Protein AF-A0A960BMW3-F1 (afdb_monomer)

pLDDT: mean 91.15, std 5.87, range [66.06, 97.31]

Radius of gyration: 12.21 Å; Cα contacts (8 Å, |Δi|>4): 82; chains: 1; bounding box: 31×23×27 Å

Mean predicted aligned error: 3.37 Å

Nearest PDB structures (foldseek):
  5jpq-assembly1_T  TM=4.387E-01  e=3.773E+00  Thermochaetoides thermophila

Solvent-accessible surface area (backbone atoms only — not comparable to full-atom values): 4636 Å² total; per-residue (Å²): 134,78,54,70,50,55,50,52,36,54,66,59,49,76,57,80,61,56,59,44,52,52,40,46,54,45,46,71,75,51,81,62,56,73,46,78,42,81,43,77,56,66,65,64,49,55,52,71,63,29,86,37,67,47,79,48,56,86,43,83,61,37,62,63,42,66,66,37,53,69,57,49,43,74,72,57,111

Sequence (77 aa):
MLSRTRSMWLKQDQHPGDRLRLFREVGRSVPCDRVLYPGSYVDVAASFTFPSVTYVDSDDRAAAFFADRDGVQELVG

Foldseek 3Di:
DDDPLVVQQCVVCVPPCPLLVVLQVVCVVDPDQADEDADEGNHCSNLLHHNHYDYDYPDPCNVVS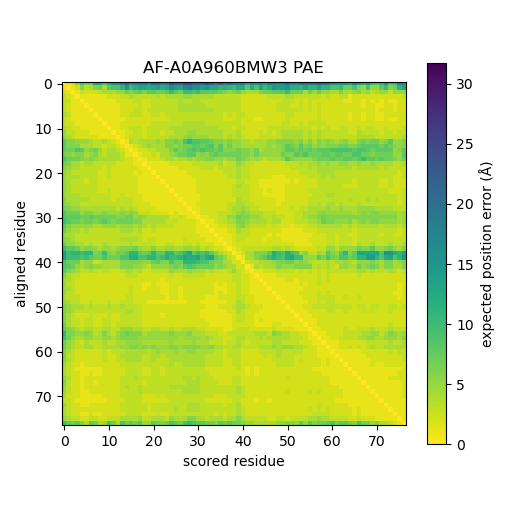VVPVVSVVVVRD

Secondary structure (DSSP, 8-state):
---HHHHHHHHH-SSTTHHHHHHHHHHHHS--SEEEEE-SSS--GGGGT-SEEEEE---HHHHHHHH-HHHHHHHH-

Structure (mmCIF, N/CA/C/O backbone):
data_AF-A0A960BMW3-F1
#
_entry.id   AF-A0A960BMW3-F1
#
loop_
_atom_site.group_PDB
_atom_site.id
_atom_site.type_symbol
_atom_site.label_atom_id
_atom_site.label_alt_id
_atom_site.label_comp_id
_atom_site.label_asym_id
_atom_site.label_entity_id
_atom_site.label_seq_id
_atom_site.pdbx_PDB_ins_code
_atom_site.Cartn_x
_atom_site.Cartn_y
_atom_site.Cartn_z
_atom_site.occupancy
_atom_site.B_iso_or_equiv
_atom_site.auth_seq_id
_atom_site.auth_comp_id
_atom_site.auth_asym_id
_atom_site.auth_atom_id
_atom_site.pdbx_PDB_model_num
ATOM 1 N N . MET A 1 1 ? 13.114 9.706 -13.214 1.00 66.06 1 MET A N 1
ATOM 2 C CA . MET A 1 1 ? 12.223 8.575 -13.557 1.00 66.06 1 MET A CA 1
ATOM 3 C C . MET A 1 1 ? 11.595 8.074 -12.270 1.00 66.06 1 MET A C 1
ATOM 5 O O . MET A 1 1 ? 12.306 8.009 -11.278 1.00 66.06 1 MET A O 1
ATOM 9 N N . LEU A 1 2 ? 10.291 7.788 -12.258 1.00 80.94 2 LEU A N 1
ATOM 10 C CA . LEU A 1 2 ? 9.650 7.141 -11.107 1.00 80.94 2 LEU A CA 1
ATOM 11 C C . LEU A 1 2 ? 10.057 5.663 -11.057 1.00 80.94 2 LEU A C 1
ATOM 13 O O . LEU A 1 2 ? 10.329 5.073 -12.105 1.00 80.94 2 LEU A O 1
ATOM 17 N N . SER A 1 3 ? 10.066 5.061 -9.866 1.00 93.19 3 SER A N 1
ATOM 18 C CA . SER A 1 3 ? 10.197 3.606 -9.750 1.00 93.19 3 SER A CA 1
ATOM 19 C C . SER A 1 3 ? 9.032 2.911 -10.464 1.00 93.19 3 SER A C 1
ATOM 21 O O . SER A 1 3 ? 7.952 3.489 -10.663 1.00 93.19 3 SER A O 1
ATOM 23 N N . ARG A 1 4 ? 9.241 1.656 -10.871 1.00 93.56 4 ARG A N 1
ATOM 24 C CA . ARG A 1 4 ? 8.196 0.845 -11.510 1.00 93.56 4 ARG A CA 1
ATOM 25 C C . ARG A 1 4 ? 6.970 0.724 -10.601 1.00 93.56 4 ARG A C 1
ATOM 27 O O . ARG A 1 4 ? 5.861 0.973 -11.064 1.00 93.56 4 ARG A O 1
ATOM 34 N N . THR A 1 5 ? 7.184 0.429 -9.323 1.00 95.12 5 THR A N 1
ATOM 35 C CA . THR A 1 5 ? 6.154 0.311 -8.279 1.00 95.12 5 THR A CA 1
ATOM 36 C C . THR A 1 5 ? 5.329 1.586 -8.172 1.00 95.12 5 THR A C 1
ATOM 38 O O . THR A 1 5 ? 4.111 1.555 -8.344 1.00 95.12 5 THR A O 1
ATOM 41 N N . ARG A 1 6 ? 5.984 2.747 -8.058 1.00 94.50 6 ARG A N 1
ATOM 42 C CA . ARG A 1 6 ? 5.286 4.036 -8.010 1.00 94.50 6 ARG A CA 1
ATOM 43 C C . ARG A 1 6 ? 4.506 4.334 -9.288 1.00 94.50 6 ARG A C 1
ATOM 45 O O . ARG A 1 6 ? 3.386 4.826 -9.224 1.00 94.50 6 ARG A O 1
ATOM 52 N N . SER A 1 7 ? 5.068 4.008 -10.448 1.00 94.31 7 SER A N 1
ATOM 53 C CA . SER A 1 7 ? 4.397 4.204 -11.740 1.00 94.31 7 SER A CA 1
ATOM 54 C C . SER A 1 7 ? 3.147 3.330 -11.872 1.00 94.31 7 SER A C 1
ATOM 56 O O . SER A 1 7 ? 2.122 3.778 -12.383 1.00 94.31 7 SER A O 1
ATOM 58 N N . MET A 1 8 ? 3.218 2.084 -11.399 1.00 93.75 8 MET A N 1
ATOM 59 C CA . MET A 1 8 ? 2.090 1.159 -11.414 1.00 93.75 8 MET A CA 1
ATOM 60 C C . MET A 1 8 ? 0.982 1.597 -10.454 1.00 93.75 8 MET A C 1
ATOM 62 O O . MET A 1 8 ? -0.177 1.614 -10.865 1.00 93.75 8 MET A O 1
ATOM 66 N N . TRP A 1 9 ? 1.340 2.023 -9.239 1.00 92.62 9 TRP A N 1
ATOM 67 C CA . TRP A 1 9 ? 0.384 2.578 -8.282 1.00 92.62 9 TRP A CA 1
ATOM 68 C C . TRP A 1 9 ? -0.311 3.827 -8.831 1.00 92.62 9 TRP A C 1
ATOM 70 O O . TRP A 1 9 ? -1.533 3.887 -8.830 1.00 92.62 9 TRP A O 1
ATOM 80 N N . LEU A 1 10 ? 0.430 4.783 -9.402 1.00 91.88 10 LEU A N 1
ATOM 81 C CA . LEU A 1 10 ? -0.168 5.986 -10.000 1.00 91.88 10 LEU A CA 1
ATOM 82 C C . LEU A 1 10 ? -1.103 5.665 -11.169 1.00 91.88 10 LEU A C 1
ATOM 84 O O . LEU A 1 10 ? -2.117 6.333 -11.352 1.00 91.88 10 LEU A O 1
ATOM 88 N N . LYS A 1 11 ? -0.783 4.635 -11.963 1.00 91.31 11 LYS A N 1
ATOM 89 C CA . LYS A 1 11 ? -1.685 4.164 -13.018 1.00 91.31 11 LYS A CA 1
ATOM 90 C C . LYS A 1 11 ? -2.977 3.595 -12.437 1.00 91.31 11 LYS A C 1
ATOM 92 O O . LYS A 1 11 ? -4.014 3.733 -13.079 1.00 91.31 11 LYS A O 1
ATOM 97 N N . GLN A 1 12 ? -2.895 2.934 -11.287 1.00 89.56 12 GLN A N 1
ATOM 98 C CA . GLN A 1 12 ? -4.055 2.388 -10.603 1.00 89.56 12 GLN A CA 1
ATOM 99 C C . GLN A 1 12 ? -4.859 3.484 -9.892 1.00 89.56 12 GLN A C 1
ATOM 101 O O . GLN A 1 12 ? -6.084 3.424 -9.872 1.00 89.56 12 GLN A O 1
ATOM 106 N N . ASP A 1 13 ? -4.208 4.501 -9.328 1.00 89.81 13 ASP A N 1
ATOM 107 C CA . ASP A 1 13 ? -4.818 5.612 -8.584 1.00 89.81 13 ASP A CA 1
ATOM 108 C C . ASP A 1 13 ? -5.258 6.787 -9.464 1.00 89.81 13 ASP A C 1
ATOM 110 O O . ASP A 1 13 ? -4.970 7.949 -9.191 1.00 89.81 13 ASP A O 1
ATOM 114 N N . GLN A 1 14 ? -5.999 6.480 -10.535 1.00 86.44 14 GLN A N 1
ATOM 115 C CA . GLN A 1 14 ? -6.484 7.486 -11.495 1.00 86.44 14 GLN A CA 1
ATOM 116 C C . GLN A 1 14 ? -7.480 8.486 -10.899 1.00 86.44 14 GLN A C 1
ATOM 118 O O . GLN A 1 14 ? -7.654 9.577 -11.443 1.00 86.44 14 GLN A O 1
ATOM 123 N N . HIS A 1 15 ? -8.113 8.130 -9.779 1.00 85.31 15 HIS A N 1
ATOM 124 C CA . HIS A 1 15 ? -9.018 8.994 -9.027 1.00 85.31 15 HIS A CA 1
ATOM 125 C C . HIS A 1 15 ? -8.487 9.189 -7.603 1.00 85.31 15 HIS A C 1
ATOM 127 O O . HIS A 1 15 ? -8.928 8.500 -6.675 1.00 85.31 15 HIS A O 1
ATOM 133 N N . PRO A 1 16 ? -7.520 10.110 -7.419 1.00 82.44 16 PRO A N 1
ATOM 134 C CA . PRO A 1 16 ? -6.837 10.280 -6.149 1.00 82.44 16 PRO A CA 1
ATOM 135 C C . PRO A 1 16 ? -7.811 10.466 -4.984 1.00 82.44 16 PRO A C 1
ATOM 137 O O . PRO A 1 16 ? -8.635 11.386 -4.948 1.00 82.44 16 PRO A O 1
ATOM 140 N N . GLY A 1 17 ? -7.698 9.571 -4.007 1.00 81.44 17 GLY A N 1
ATOM 141 C CA . GLY A 1 17 ? -8.459 9.621 -2.764 1.00 81.44 17 GLY A CA 1
ATOM 142 C C . GLY A 1 17 ? -9.847 8.975 -2.793 1.00 81.44 17 GLY A C 1
ATOM 143 O O . GLY A 1 17 ? -10.432 8.846 -1.718 1.00 81.44 17 GLY A O 1
ATOM 144 N N . ASP A 1 18 ? -10.373 8.524 -3.937 1.00 87.00 18 ASP A N 1
ATOM 145 C CA . ASP A 1 18 ? -11.696 7.872 -3.984 1.00 87.00 18 ASP A CA 1
ATOM 146 C C . ASP A 1 18 ? -11.725 6.588 -3.153 1.00 87.00 18 ASP A C 1
ATOM 148 O O . ASP A 1 18 ? -12.527 6.451 -2.226 1.00 87.00 18 ASP A O 1
ATOM 152 N N . ARG A 1 19 ? -10.785 5.675 -3.405 1.00 89.50 19 ARG A N 1
ATOM 153 C CA . ARG A 1 19 ? -10.689 4.422 -2.642 1.00 89.50 19 ARG A CA 1
ATOM 154 C C . ARG A 1 19 ? -10.290 4.631 -1.194 1.00 89.50 19 ARG A C 1
ATOM 156 O O . ARG A 1 19 ? -10.793 3.942 -0.316 1.00 89.50 19 ARG A O 1
ATOM 163 N N . LEU A 1 20 ? -9.426 5.607 -0.927 1.00 90.62 20 LEU A N 1
ATOM 164 C CA . LEU A 1 20 ? -9.053 5.952 0.440 1.00 90.62 20 LEU A CA 1
ATOM 165 C C . LEU A 1 20 ? -10.278 6.388 1.254 1.00 90.62 20 LEU A C 1
ATOM 167 O O . LEU A 1 20 ? -10.443 5.959 2.394 1.00 90.62 20 LEU A O 1
ATOM 171 N N . ARG A 1 21 ? -11.151 7.224 0.674 1.00 93.56 21 ARG A N 1
ATOM 172 C CA . ARG A 1 21 ? -12.415 7.619 1.310 1.00 93.56 21 ARG A CA 1
ATOM 173 C C . ARG A 1 21 ? -13.308 6.407 1.557 1.00 93.56 21 ARG A C 1
ATOM 175 O O . ARG A 1 21 ? -13.785 6.248 2.675 1.00 93.56 21 ARG A O 1
ATOM 182 N N . LEU A 1 22 ? -13.469 5.536 0.559 1.00 92.38 22 LEU A N 1
ATOM 183 C CA . LEU A 1 22 ? -14.242 4.301 0.699 1.00 92.38 22 LEU A CA 1
ATOM 184 C C . LEU A 1 22 ? -13.733 3.443 1.865 1.00 92.38 22 LEU A C 1
ATOM 186 O O . LEU A 1 22 ? -14.508 3.104 2.757 1.00 92.38 22 LEU A O 1
ATOM 190 N N . PHE A 1 23 ? -12.439 3.117 1.891 1.00 93.44 23 PHE A N 1
ATOM 191 C CA . PHE A 1 23 ? -11.890 2.243 2.927 1.00 93.44 23 PHE A CA 1
ATOM 192 C C . PHE A 1 23 ? -11.991 2.858 4.317 1.00 93.44 23 PHE A C 1
ATOM 194 O O . PHE A 1 23 ? -12.324 2.142 5.257 1.00 93.44 23 PHE A O 1
ATOM 201 N N . ARG A 1 24 ? -11.811 4.177 4.455 1.00 94.75 24 ARG A N 1
ATOM 202 C CA . ARG A 1 24 ? -12.021 4.880 5.730 1.00 94.75 24 ARG A CA 1
ATOM 203 C C . ARG A 1 24 ? -13.447 4.736 6.249 1.00 94.75 24 ARG A C 1
ATOM 205 O O . ARG A 1 24 ? -13.620 4.482 7.439 1.00 94.75 24 ARG A O 1
ATOM 212 N N . GLU A 1 25 ? -14.455 4.864 5.389 1.00 96.19 25 GLU A N 1
ATOM 213 C CA . GLU A 1 25 ? -15.848 4.661 5.808 1.00 96.19 25 GLU A CA 1
ATOM 214 C C . GLU A 1 25 ? -16.134 3.197 6.165 1.00 96.19 25 GLU A C 1
ATOM 216 O O . GLU A 1 25 ? -16.825 2.928 7.150 1.00 96.19 25 GLU A O 1
ATOM 221 N N . VAL A 1 26 ? -15.536 2.242 5.444 1.00 94.50 26 VAL A N 1
ATOM 222 C CA . VAL A 1 26 ? -15.624 0.816 5.797 1.00 94.50 26 VAL A CA 1
ATOM 223 C C . VAL A 1 26 ? -14.987 0.552 7.161 1.00 94.50 26 VAL A C 1
ATOM 225 O O . VAL A 1 26 ? -15.633 -0.052 8.009 1.00 94.50 26 VAL A O 1
ATOM 228 N N . GLY A 1 27 ? -13.772 1.045 7.419 1.00 95.44 27 GLY A N 1
ATOM 229 C CA . GLY A 1 27 ? -13.073 0.842 8.694 1.00 95.44 27 GLY A CA 1
ATOM 230 C C . GLY A 1 27 ? -13.773 1.492 9.892 1.00 95.44 27 GLY A C 1
ATOM 231 O O . GLY A 1 27 ? -13.711 0.968 11.001 1.00 95.44 27 GLY A O 1
ATOM 232 N N . ARG A 1 28 ? -14.501 2.596 9.673 1.00 95.44 28 ARG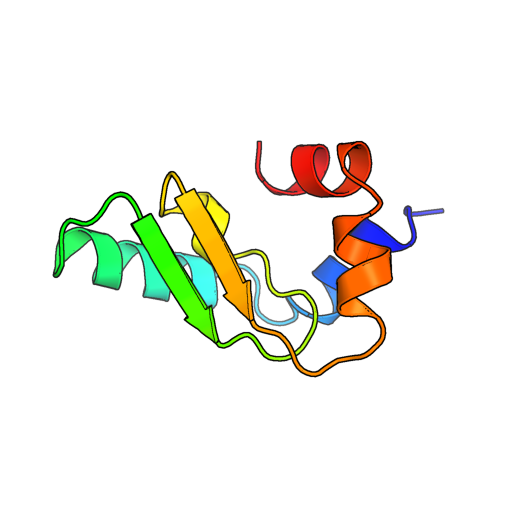 A N 1
ATOM 233 C CA . ARG A 1 28 ? -15.387 3.198 10.686 1.00 95.44 28 ARG A CA 1
ATOM 234 C C . ARG A 1 28 ? -16.626 2.350 10.959 1.00 95.44 28 ARG A C 1
ATOM 236 O O . ARG A 1 28 ? -17.065 2.266 12.101 1.00 95.44 28 ARG A O 1
ATOM 243 N N . SER A 1 29 ? -17.191 1.754 9.913 1.00 97.31 29 SER A N 1
ATOM 244 C CA . SER A 1 29 ? -18.432 0.975 9.995 1.00 97.31 29 SER A CA 1
ATOM 245 C C . SER A 1 29 ? -18.200 -0.449 10.506 1.00 97.31 29 SER A C 1
ATOM 247 O O . SER A 1 29 ? -19.067 -1.025 11.158 1.00 97.31 29 SER A O 1
ATOM 249 N N . VAL A 1 30 ? -17.031 -1.018 10.206 1.00 95.19 30 VAL A N 1
ATOM 250 C CA . VAL A 1 30 ? -16.629 -2.384 10.548 1.00 95.19 30 VAL A CA 1
ATOM 251 C C . VAL A 1 30 ? -15.204 -2.342 11.110 1.00 95.19 30 VAL A C 1
ATOM 253 O O . VAL A 1 30 ? -14.236 -2.476 10.356 1.00 95.19 30 VAL A O 1
ATOM 256 N N . PRO A 1 31 ? -15.050 -2.147 12.432 1.00 90.88 31 PRO A N 1
ATOM 257 C CA . PRO A 1 31 ? -13.739 -2.133 13.069 1.00 90.88 31 PRO A CA 1
ATOM 258 C C . PRO A 1 31 ? -13.029 -3.477 12.885 1.00 90.88 31 PRO A C 1
ATOM 260 O O . PRO A 1 31 ? -13.499 -4.514 13.356 1.00 90.88 31 PRO A O 1
ATOM 263 N N . CYS A 1 32 ? -11.902 -3.467 12.179 1.00 93.19 32 CYS A N 1
ATOM 264 C CA . CYS A 1 32 ? -11.087 -4.651 11.942 1.00 93.19 32 CYS A CA 1
ATOM 265 C C . CYS A 1 32 ? -9.630 -4.265 11.669 1.00 93.19 32 CYS A C 1
ATOM 267 O O . CYS A 1 32 ? -9.353 -3.303 10.956 1.00 93.19 32 CYS A O 1
ATOM 269 N N . ASP A 1 33 ? -8.699 -5.050 12.214 1.00 94.62 33 ASP A N 1
ATOM 270 C CA . ASP A 1 33 ? -7.261 -4.804 12.032 1.00 94.62 33 ASP A CA 1
ATOM 271 C C . ASP A 1 33 ? -6.659 -5.625 10.889 1.00 94.62 33 ASP A C 1
ATOM 273 O O . ASP A 1 33 ? -5.645 -5.246 10.305 1.00 94.62 33 ASP A O 1
ATOM 277 N N . ARG A 1 34 ? -7.276 -6.776 10.590 1.00 97.19 34 ARG A N 1
ATOM 278 C CA . ARG A 1 34 ? -6.833 -7.743 9.5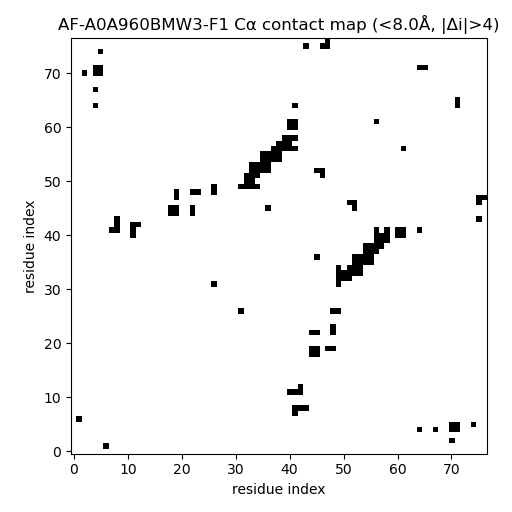83 1.00 97.19 34 ARG A CA 1
ATOM 279 C C . ARG A 1 34 ? -7.911 -7.916 8.533 1.00 97.19 34 ARG A C 1
ATOM 281 O O . ARG A 1 34 ? -9.001 -8.391 8.848 1.00 97.19 34 ARG A O 1
ATOM 288 N N . VAL A 1 35 ? -7.581 -7.578 7.294 1.00 95.25 35 VAL A N 1
ATOM 289 C CA . VAL A 1 35 ? -8.502 -7.676 6.164 1.00 95.25 35 VAL A CA 1
ATOM 290 C C . VAL A 1 35 ? -7.886 -8.460 5.015 1.00 95.25 35 VAL A C 1
ATOM 292 O O . VAL A 1 35 ? -6.676 -8.433 4.779 1.00 95.25 35 VAL A O 1
ATOM 295 N N . LEU A 1 36 ? -8.751 -9.154 4.286 1.00 94.56 36 LEU A N 1
ATOM 296 C CA . LEU A 1 36 ? -8.432 -9.733 2.993 1.00 94.56 36 LEU A CA 1
ATOM 297 C C . LEU A 1 36 ? -8.960 -8.778 1.926 1.00 94.56 36 LEU A C 1
ATOM 299 O O . LEU A 1 36 ? -10.164 -8.528 1.879 1.00 94.56 36 LEU A O 1
ATOM 303 N N . TYR A 1 37 ? -8.075 -8.248 1.088 1.00 91.06 37 TYR A N 1
ATOM 304 C CA . TYR A 1 37 ? -8.471 -7.412 -0.034 1.00 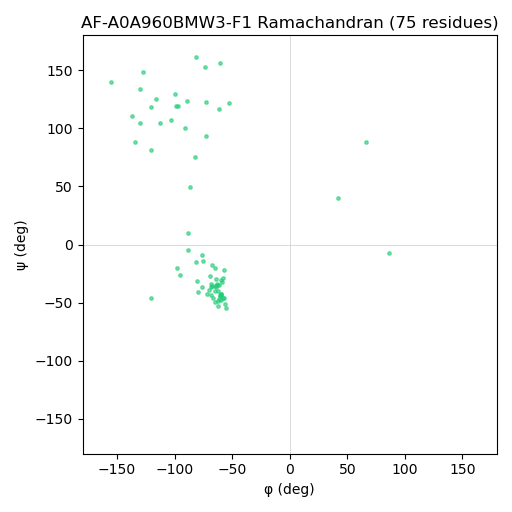91.06 37 TYR A CA 1
ATOM 305 C C . TYR A 1 37 ? -8.391 -8.222 -1.333 1.00 91.06 37 TYR A C 1
ATOM 307 O O . TYR A 1 37 ? -7.281 -8.519 -1.792 1.00 91.06 37 TYR A O 1
ATOM 315 N N . PRO A 1 38 ? -9.541 -8.601 -1.922 1.00 87.88 38 PRO A N 1
ATOM 316 C CA . PRO A 1 38 ? -9.582 -9.129 -3.277 1.00 87.88 38 PRO A CA 1
ATOM 317 C C . PRO A 1 38 ? -9.338 -7.961 -4.233 1.00 87.88 38 PRO A C 1
ATOM 319 O O . PRO A 1 38 ? -10.243 -7.191 -4.559 1.00 87.88 38 PRO A O 1
ATOM 322 N N . GLY A 1 39 ? -8.075 -7.782 -4.595 1.00 75.88 39 GLY A N 1
ATOM 323 C CA . GLY A 1 39 ? -7.630 -6.679 -5.421 1.00 75.88 39 GLY A CA 1
ATOM 324 C C . GLY A 1 39 ? -7.876 -6.928 -6.901 1.00 75.88 39 GLY A C 1
ATOM 325 O O . GLY A 1 39 ? -8.037 -8.055 -7.362 1.00 75.88 39 GLY A O 1
ATOM 326 N N . SER A 1 40 ? -7.855 -5.831 -7.647 1.00 67.06 40 SER A N 1
ATOM 327 C CA . SER A 1 40 ? -7.698 -5.835 -9.094 1.00 67.06 40 SER A CA 1
ATOM 328 C C . SER A 1 40 ? -6.597 -4.836 -9.418 1.00 67.06 40 SER A C 1
ATOM 330 O O . SER A 1 40 ? -6.850 -3.632 -9.364 1.00 67.06 40 SER A O 1
ATOM 332 N N . TYR A 1 41 ? -5.404 -5.331 -9.759 1.00 78.44 41 TYR A N 1
ATOM 333 C CA . TYR A 1 41 ? -4.232 -4.554 -10.176 1.00 78.44 41 TYR A CA 1
ATOM 334 C C . TYR A 1 41 ? -3.609 -3.656 -9.087 1.00 78.44 41 TYR A C 1
ATOM 336 O O . TYR A 1 41 ? -3.920 -2.472 -9.004 1.00 78.44 41 TYR A O 1
ATOM 344 N N . VAL A 1 42 ? -2.670 -4.202 -8.300 1.00 83.94 42 VAL A N 1
ATOM 345 C CA . VAL A 1 42 ? -1.687 -3.497 -7.426 1.00 83.94 42 VAL A CA 1
ATOM 346 C C . VAL A 1 42 ? -2.223 -2.303 -6.621 1.00 83.94 42 VAL A C 1
ATOM 348 O O . VAL A 1 42 ? -1.580 -1.260 -6.478 1.00 83.94 42 VAL A O 1
ATOM 351 N N . ASP A 1 43 ? -3.434 -2.442 -6.101 1.00 90.12 43 ASP A N 1
ATOM 352 C CA . ASP A 1 43 ? -4.131 -1.375 -5.402 1.00 90.12 43 ASP A CA 1
ATOM 353 C C . ASP A 1 43 ? -3.850 -1.412 -3.903 1.00 90.12 43 ASP A C 1
ATOM 355 O O . ASP A 1 43 ? -4.468 -2.191 -3.186 1.00 90.12 43 ASP A O 1
ATOM 359 N N . VAL A 1 44 ? -2.939 -0.562 -3.426 1.00 92.56 44 VAL A N 1
ATOM 360 C CA . VAL A 1 44 ? -2.547 -0.514 -2.008 1.00 92.56 44 VAL A CA 1
ATOM 361 C C . VAL A 1 44 ? -3.417 0.420 -1.159 1.00 92.56 44 VAL A C 1
ATOM 363 O O . VAL A 1 44 ? -3.092 0.673 0.001 1.00 92.56 44 VAL A O 1
ATOM 366 N N . ALA A 1 45 ? -4.537 0.936 -1.690 1.00 92.81 45 ALA A N 1
ATOM 367 C CA . ALA A 1 45 ? -5.345 1.927 -0.976 1.00 92.81 45 ALA A CA 1
ATOM 368 C C . ALA A 1 45 ? -5.878 1.434 0.384 1.00 92.81 45 ALA A C 1
ATOM 370 O O . ALA A 1 45 ? -6.058 2.229 1.310 1.00 92.81 45 ALA A O 1
ATOM 371 N N . ALA A 1 46 ? -6.123 0.128 0.521 1.00 93.75 46 ALA A N 1
ATOM 372 C CA . ALA A 1 46 ? -6.594 -0.469 1.767 1.00 93.75 46 ALA A CA 1
ATOM 373 C C . ALA A 1 46 ? -5.567 -0.321 2.907 1.00 93.75 46 ALA A C 1
ATOM 375 O O . ALA A 1 46 ? -5.956 -0.103 4.056 1.00 93.75 46 ALA A O 1
ATOM 376 N N . SER A 1 47 ? -4.266 -0.357 2.598 1.00 94.56 47 SER A N 1
ATOM 377 C CA . SER A 1 47 ? -3.183 -0.250 3.588 1.00 94.56 47 SER A CA 1
ATOM 378 C C . SER A 1 47 ? -3.083 1.124 4.254 1.00 94.56 47 SER A C 1
ATOM 380 O O . SER A 1 47 ? -2.524 1.226 5.337 1.00 94.56 47 SER A O 1
ATOM 382 N N . PHE A 1 48 ? -3.678 2.174 3.679 1.00 93.69 48 PHE A N 1
ATOM 383 C CA . PHE A 1 48 ? -3.771 3.482 4.345 1.00 93.69 48 PHE A CA 1
ATOM 384 C C . PHE A 1 48 ? -4.831 3.534 5.454 1.00 93.69 48 PHE A C 1
ATOM 386 O O . PHE A 1 48 ? -4.959 4.552 6.137 1.00 93.69 48 PHE A O 1
ATOM 393 N N . THR A 1 49 ? -5.662 2.495 5.571 1.00 94.25 49 THR A N 1
ATOM 394 C CA . THR A 1 49 ? -6.758 2.438 6.547 1.00 94.25 49 THR A CA 1
ATOM 395 C C . THR A 1 49 ? -6.613 1.257 7.493 1.00 94.25 49 THR A C 1
ATOM 397 O O . THR A 1 49 ? -6.776 1.429 8.698 1.00 94.25 49 THR A O 1
ATOM 400 N N . PHE A 1 50 ? -6.322 0.068 6.964 1.00 95.25 50 PHE A N 1
ATOM 401 C CA . PHE A 1 50 ? -6.260 -1.156 7.754 1.00 95.25 50 PHE A CA 1
ATOM 402 C C . PHE A 1 50 ? -4.805 -1.502 8.102 1.00 95.25 50 PHE A C 1
ATOM 404 O O . PHE A 1 50 ? -3.977 -1.575 7.192 1.00 95.25 50 PHE A O 1
ATOM 411 N N . PRO A 1 51 ? -4.488 -1.776 9.383 1.00 94.44 51 PRO A N 1
ATOM 412 C CA . PRO A 1 51 ? -3.128 -2.098 9.824 1.00 94.44 51 PRO A CA 1
ATOM 413 C C . PRO A 1 51 ? -2.507 -3.321 9.139 1.00 94.44 51 PRO A C 1
ATOM 415 O O . PRO A 1 51 ? -1.294 -3.386 8.958 1.00 94.44 51 PRO A O 1
ATOM 418 N N . SER A 1 52 ? -3.319 -4.319 8.783 1.00 95.56 52 SER A N 1
ATOM 419 C CA . SER A 1 52 ? -2.852 -5.554 8.162 1.00 95.56 52 SER A CA 1
ATOM 420 C C . SER A 1 52 ? -3.771 -5.956 7.013 1.00 95.56 52 SER A C 1
ATOM 422 O O . SER A 1 52 ? -4.916 -6.366 7.210 1.00 95.56 52 SER A O 1
ATOM 424 N N . VAL A 1 53 ? -3.248 -5.851 5.791 1.00 94.81 53 VAL A N 1
ATOM 425 C CA . VAL A 1 53 ? -3.963 -6.202 4.561 1.00 94.81 53 VAL A CA 1
ATOM 426 C C . VAL A 1 53 ? -3.262 -7.371 3.891 1.00 94.81 53 VAL A C 1
ATOM 428 O O . VAL A 1 53 ? -2.072 -7.303 3.590 1.00 94.81 53 VAL A O 1
ATOM 431 N N . THR A 1 54 ? -4.005 -8.442 3.630 1.00 94.12 54 THR A N 1
ATOM 432 C CA . THR A 1 54 ? -3.567 -9.502 2.717 1.00 94.12 54 THR A CA 1
ATOM 433 C C . THR A 1 54 ? -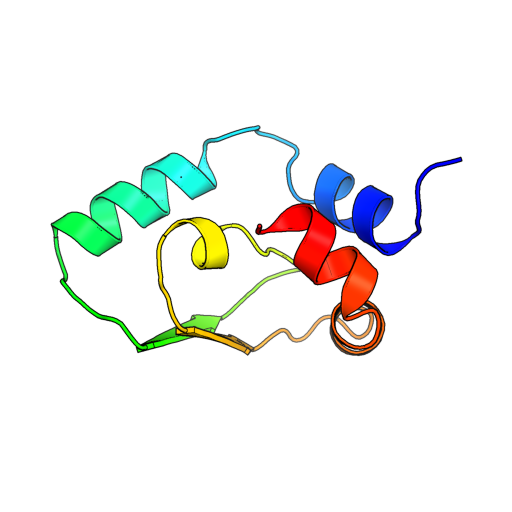4.180 -9.250 1.347 1.00 94.12 54 THR A C 1
ATOM 435 O O . THR A 1 54 ? -5.402 -9.237 1.209 1.00 94.12 54 THR A O 1
ATOM 438 N N . TYR A 1 55 ? -3.330 -9.050 0.344 1.00 92.25 55 TYR A N 1
ATOM 439 C CA . TYR A 1 55 ? -3.738 -8.807 -1.035 1.00 92.25 55 TYR A CA 1
ATOM 440 C C . TYR A 1 55 ? -3.880 -10.128 -1.791 1.00 92.25 55 TYR A C 1
ATOM 442 O O . TYR A 1 55 ? -2.927 -10.902 -1.877 1.00 92.25 55 TYR A O 1
ATOM 450 N N . VAL A 1 56 ? -5.065 -10.371 -2.348 1.00 91.50 56 VAL A N 1
ATOM 451 C CA . VAL A 1 56 ? -5.328 -11.474 -3.280 1.00 91.50 56 VAL A CA 1
ATOM 452 C C . VAL A 1 56 ? -5.616 -10.850 -4.633 1.00 91.50 56 VAL A C 1
ATOM 454 O O . VAL A 1 56 ? -6.678 -10.269 -4.826 1.00 91.50 56 VAL A O 1
ATOM 457 N N . ASP A 1 57 ? -4.651 -10.930 -5.542 1.00 88.75 57 ASP A N 1
ATOM 458 C CA . ASP A 1 57 ? -4.706 -10.299 -6.861 1.00 88.75 57 ASP A CA 1
ATOM 459 C C . ASP A 1 57 ? -4.355 -11.346 -7.923 1.00 88.75 57 ASP A C 1
ATOM 461 O O . ASP A 1 57 ? -3.412 -12.121 -7.750 1.00 88.75 57 ASP A O 1
ATOM 465 N N . SER A 1 58 ? -5.145 -11.398 -8.993 1.00 88.25 58 SER A N 1
ATOM 466 C CA . SER A 1 58 ? -4.924 -12.302 -10.124 1.00 88.25 58 SER A CA 1
ATOM 467 C C . SER A 1 58 ? -4.019 -11.698 -11.199 1.00 88.25 58 SER A C 1
ATOM 469 O O . SER A 1 58 ? -3.692 -12.384 -12.165 1.00 88.25 58 SER A O 1
ATOM 471 N N . ASP A 1 59 ? -3.609 -10.434 -11.061 1.00 90.00 59 ASP A N 1
ATOM 472 C CA . ASP A 1 59 ? -2.663 -9.814 -11.980 1.00 90.00 59 ASP A CA 1
ATOM 473 C C . ASP A 1 59 ? -1.245 -10.363 -11.764 1.00 90.00 59 ASP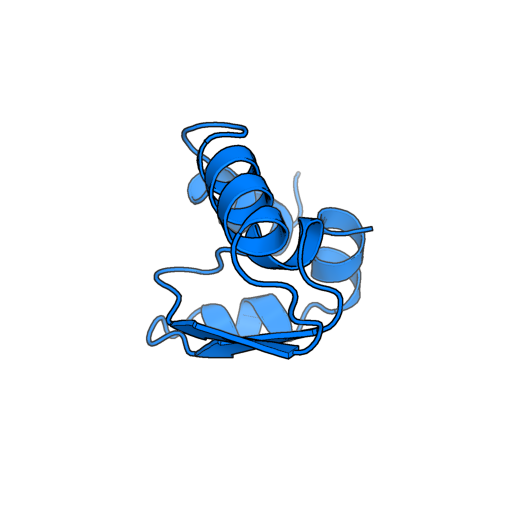 A C 1
ATOM 475 O O . ASP A 1 59 ? -0.657 -10.216 -10.691 1.00 90.00 59 ASP A O 1
ATOM 479 N N . ASP A 1 60 ? -0.642 -10.923 -12.816 1.00 89.81 60 ASP A N 1
ATOM 480 C CA . ASP A 1 60 ? 0.712 -11.498 -12.770 1.00 89.81 60 ASP A CA 1
ATOM 481 C C . ASP A 1 60 ? 1.789 -10.498 -12.310 1.00 89.81 60 ASP A C 1
ATOM 483 O O . ASP A 1 60 ? 2.863 -10.878 -11.832 1.00 89.81 60 ASP A O 1
ATOM 487 N N . ARG A 1 61 ? 1.533 -9.190 -12.441 1.00 91.06 61 ARG A N 1
ATOM 488 C CA . ARG A 1 61 ? 2.466 -8.142 -12.011 1.00 91.06 61 ARG A CA 1
ATOM 489 C C . ARG A 1 61 ? 2.378 -7.870 -10.513 1.00 91.06 61 ARG A C 1
ATOM 491 O O . ARG A 1 61 ? 3.301 -7.243 -9.992 1.00 91.06 61 ARG A O 1
ATOM 498 N N . ALA A 1 62 ? 1.331 -8.329 -9.825 1.00 91.00 62 ALA A N 1
ATOM 499 C CA . ALA A 1 62 ? 1.151 -8.115 -8.393 1.00 91.00 62 ALA A CA 1
ATOM 500 C C . ALA A 1 62 ? 2.296 -8.730 -7.584 1.00 91.00 62 ALA A C 1
ATOM 502 O O . ALA A 1 62 ? 2.862 -8.064 -6.719 1.00 91.00 62 ALA A O 1
ATOM 503 N N . ALA A 1 63 ? 2.723 -9.948 -7.929 1.00 91.19 63 ALA A N 1
ATOM 504 C CA . ALA A 1 63 ? 3.853 -10.598 -7.268 1.00 91.19 63 ALA A CA 1
ATOM 505 C C . ALA A 1 63 ? 5.139 -9.757 -7.361 1.00 91.19 63 ALA A C 1
ATOM 507 O O . ALA A 1 63 ? 5.814 -9.537 -6.359 1.00 91.19 63 ALA A O 1
ATOM 508 N N . ALA A 1 64 ? 5.454 -9.233 -8.551 1.00 93.50 64 ALA A N 1
ATOM 509 C CA . ALA A 1 64 ? 6.629 -8.386 -8.757 1.00 93.50 64 ALA A CA 1
ATOM 510 C C . ALA A 1 64 ? 6.507 -7.021 -8.059 1.00 93.50 64 ALA A C 1
ATOM 512 O O . ALA A 1 64 ? 7.507 -6.489 -7.590 1.00 93.50 64 ALA A O 1
ATOM 513 N N . PHE A 1 65 ? 5.298 -6.460 -7.987 1.00 94.94 65 PHE A N 1
ATOM 514 C CA . PHE A 1 65 ? 5.028 -5.213 -7.275 1.00 94.94 65 PHE A CA 1
A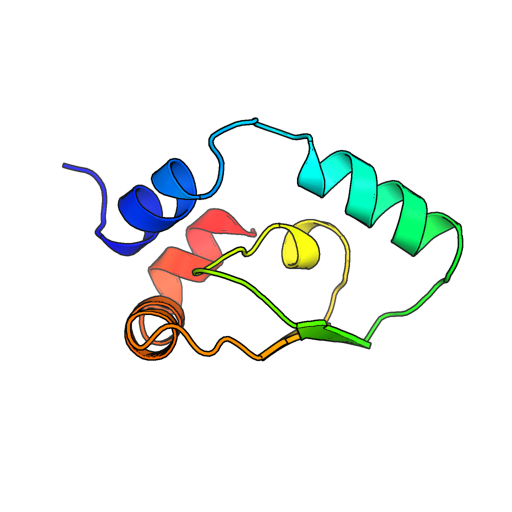TOM 515 C C . PHE A 1 65 ? 5.263 -5.369 -5.767 1.00 94.94 65 PHE A C 1
ATOM 517 O O . PHE A 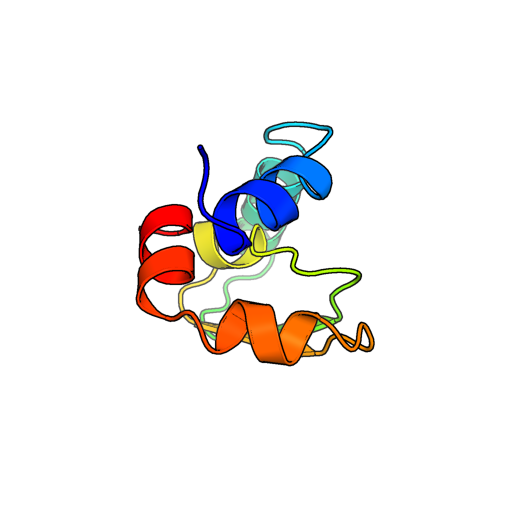1 65 ? 6.009 -4.591 -5.188 1.00 94.94 65 PHE A O 1
ATOM 524 N N . PHE A 1 66 ? 4.704 -6.410 -5.140 1.00 93.31 66 PHE A N 1
ATOM 525 C CA . PHE A 1 66 ? 4.877 -6.655 -3.702 1.00 93.31 66 PHE A CA 1
ATOM 526 C C . PHE A 1 66 ? 6.257 -7.221 -3.328 1.00 93.31 66 PHE A C 1
ATOM 528 O O . PHE A 1 66 ? 6.631 -7.202 -2.154 1.00 93.31 66 PHE A O 1
ATOM 535 N N . ALA A 1 67 ? 7.035 -7.705 -4.302 1.00 94.75 67 ALA A N 1
ATOM 536 C CA . ALA A 1 67 ? 8.438 -8.055 -4.090 1.00 94.75 67 ALA A CA 1
ATOM 537 C C . ALA A 1 67 ? 9.324 -6.817 -3.844 1.00 94.75 67 ALA A C 1
ATOM 539 O O . ALA A 1 67 ? 10.333 -6.929 -3.147 1.00 94.75 67 ALA A O 1
ATOM 540 N N . ASP A 1 68 ? 8.942 -5.644 -4.362 1.00 96.31 68 ASP A N 1
ATOM 541 C CA . ASP A 1 68 ? 9.594 -4.358 -4.083 1.00 96.31 68 ASP A CA 1
ATOM 542 C C . ASP A 1 68 ? 9.093 -3.773 -2.754 1.00 96.31 68 ASP A C 1
ATOM 544 O O . ASP A 1 68 ? 8.260 -2.867 -2.710 1.00 96.31 68 ASP A O 1
ATOM 548 N N . ARG A 1 69 ? 9.576 -4.343 -1.646 1.00 95.06 69 ARG A N 1
ATOM 549 C CA . ARG A 1 69 ? 9.127 -3.975 -0.294 1.00 95.06 69 ARG A CA 1
ATOM 550 C C . ARG A 1 69 ? 9.378 -2.508 0.030 1.00 95.06 69 ARG A C 1
ATOM 552 O O . ARG A 1 69 ? 8.491 -1.868 0.583 1.00 95.06 69 ARG A O 1
ATOM 559 N N . ASP A 1 70 ? 10.545 -1.989 -0.336 1.00 96.12 70 ASP A N 1
ATOM 560 C CA . ASP A 1 70 ? 10.915 -0.600 -0.067 1.00 96.12 70 ASP A CA 1
ATOM 561 C C . ASP A 1 70 ? 10.017 0.349 -0.868 1.00 96.12 70 ASP A C 1
ATOM 563 O O . ASP A 1 70 ? 9.431 1.271 -0.303 1.00 96.12 70 ASP A O 1
ATOM 567 N N . GLY A 1 71 ? 9.805 0.066 -2.159 1.00 95.81 71 GLY A N 1
ATOM 568 C CA . GLY A 1 71 ? 8.911 0.858 -2.997 1.00 95.81 71 GLY A CA 1
ATOM 569 C C . GLY A 1 71 ? 7.453 0.822 -2.535 1.00 95.81 71 GLY A C 1
ATOM 570 O O . GLY A 1 71 ? 6.763 1.830 -2.651 1.00 95.81 71 GLY A O 1
ATOM 571 N N . VAL A 1 72 ? 6.967 -0.303 -2.000 1.00 94.88 72 VAL A N 1
ATOM 572 C CA . VAL A 1 72 ? 5.618 -0.383 -1.412 1.00 94.88 72 VAL A CA 1
ATOM 573 C C . VAL A 1 72 ? 5.547 0.371 -0.08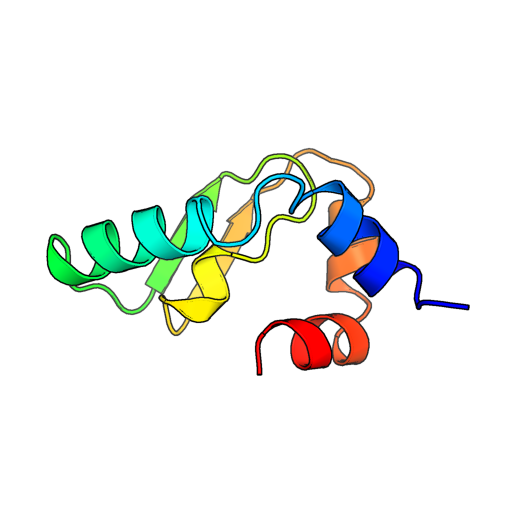3 1.00 94.88 72 VAL A C 1
ATOM 575 O O . VAL A 1 72 ? 4.586 1.110 0.122 1.00 94.88 72 VAL A O 1
ATOM 578 N N . GLN A 1 73 ? 6.556 0.247 0.786 1.00 93.75 73 GLN A N 1
ATOM 579 C CA . GLN A 1 73 ? 6.615 0.974 2.060 1.00 93.75 73 GLN A CA 1
ATOM 580 C C . GLN A 1 73 ? 6.603 2.491 1.835 1.00 93.75 73 GLN A C 1
ATOM 582 O O . GLN A 1 73 ? 5.853 3.203 2.498 1.00 93.75 73 GLN A O 1
ATOM 587 N N . GLU A 1 74 ? 7.349 2.984 0.841 1.00 94.94 74 GLU A N 1
ATOM 588 C CA . GLU A 1 74 ? 7.332 4.398 0.439 1.00 94.94 74 GLU A CA 1
ATOM 589 C C . GLU A 1 74 ? 5.938 4.899 0.025 1.00 94.94 74 GLU A C 1
ATOM 591 O O . GLU A 1 74 ? 5.654 6.093 0.146 1.00 94.94 74 GLU A O 1
ATOM 596 N N . LEU A 1 75 ? 5.070 4.021 -0.493 1.00 92.81 75 LEU A N 1
ATOM 597 C CA . LEU A 1 75 ? 3.711 4.391 -0.884 1.00 92.81 75 LEU A CA 1
ATOM 598 C C . LEU A 1 75 ? 2.766 4.478 0.310 1.00 92.81 75 LEU A C 1
ATOM 600 O O . LEU A 1 75 ? 1.923 5.371 0.314 1.00 92.81 75 LEU A O 1
ATOM 604 N N . VAL A 1 76 ? 2.865 3.548 1.266 1.00 91.12 76 VAL A N 1
ATOM 605 C CA . VAL A 1 76 ? 1.857 3.372 2.329 1.00 91.12 76 VAL A CA 1
ATOM 606 C C . VAL A 1 76 ? 2.211 4.045 3.658 1.00 91.12 76 VAL A C 1
ATOM 608 O O . VAL A 1 76 ? 1.288 4.361 4.411 1.00 91.12 76 VAL A O 1
ATOM 611 N N . GLY A 1 77 ? 3.493 4.346 3.901 1.00 84.31 77 GLY A N 1
ATOM 612 C CA . GLY A 1 77 ? 3.983 4.953 5.146 1.00 84.31 77 GLY A CA 1
ATOM 613 C C . GLY A 1 77 ? 4.543 3.930 6.119 1.00 84.31 77 GLY A C 1
ATOM 614 O O . GLY A 1 77 ? 3.784 3.040 6.556 1.00 84.31 77 GLY A O 1
#